Protein AF-U7GP01-F1 (afdb_monomer_lite)

Radius of gyration: 17.22 Å; chains: 1; bounding box: 38×28×43 Å

pLDDT: mean 89.36, std 9.09, range [55.62, 96.94]

Sequence (68 aa):
MRSGVAAAQARGVVFGRRPGQRTKSDRLAPKVLELVSAGHSYRQVGRLVNLSKNTVLDIVKRSRSENP

Secondary structure (DSSP, 8-state):
--HHHHHHHHTT---S--TT--HHHHHTHHHHHHHHHTT--HHHHHHHHT--HHHHHHHHHHHHHH--

Structure (mmCIF, N/CA/C/O backbone):
data_AF-U7GP01-F1
#
_entry.id   AF-U7GP01-F1
#
loop_
_atom_site.group_PDB
_atom_site.id
_atom_site.type_symbol
_atom_site.label_atom_id
_atom_site.label_alt_id
_atom_site.label_comp_id
_atom_site.label_asym_id
_atom_site.label_entity_id
_atom_site.label_seq_id
_atom_site.pdbx_PDB_ins_code
_atom_site.Cartn_x
_atom_site.Cartn_y
_atom_site.Cartn_z
_atom_site.occupancy
_atom_site.B_iso_or_equiv
_atom_site.auth_seq_id
_atom_site.auth_comp_id
_atom_site.auth_asym_id
_atom_site.auth_atom_id
_atom_site.pdbx_PDB_model_num
ATOM 1 N N . MET A 1 1 ? 26.398 -11.840 -26.738 1.00 55.62 1 MET A N 1
ATOM 2 C CA . MET A 1 1 ? 25.091 -12.084 -26.080 1.00 55.62 1 MET A CA 1
ATOM 3 C C . MET A 1 1 ? 24.551 -10.801 -25.430 1.00 55.62 1 MET A C 1
ATOM 5 O O . MET A 1 1 ? 24.611 -10.660 -24.220 1.00 55.62 1 MET A O 1
ATOM 9 N N . ARG A 1 2 ? 24.075 -9.831 -26.229 1.00 59.91 2 ARG A N 1
ATOM 10 C CA . ARG A 1 2 ? 23.342 -8.614 -25.780 1.00 59.91 2 ARG A CA 1
ATOM 11 C C . ARG A 1 2 ? 22.341 -8.094 -26.833 1.00 59.91 2 ARG A C 1
ATOM 13 O O . ARG A 1 2 ? 21.648 -7.114 -26.584 1.00 59.91 2 ARG A O 1
ATOM 20 N N . SER A 1 3 ? 22.242 -8.749 -27.993 1.00 80.75 3 SER A N 1
ATOM 21 C CA . SER A 1 3 ? 21.477 -8.268 -29.152 1.00 80.75 3 SER A CA 1
ATOM 22 C C . SER A 1 3 ? 19.976 -8.154 -28.871 1.00 80.75 3 SER A C 1
ATOM 24 O O . SER A 1 3 ? 19.364 -7.157 -29.235 1.00 80.75 3 SER A O 1
ATOM 26 N N . GLY A 1 4 ? 19.392 -9.123 -28.159 1.00 87.38 4 GLY A N 1
ATOM 27 C CA . GLY A 1 4 ? 17.959 -9.116 -27.840 1.00 87.38 4 GLY A CA 1
ATOM 28 C C . GLY A 1 4 ? 17.548 -8.027 -26.844 1.00 87.38 4 GLY A C 1
ATOM 29 O O . GLY A 1 4 ? 16.539 -7.357 -27.047 1.00 87.38 4 GLY A O 1
ATOM 30 N N . VAL A 1 5 ? 18.348 -7.804 -25.796 1.00 88.38 5 VAL A N 1
ATOM 31 C CA . VAL A 1 5 ? 18.069 -6.757 -24.794 1.00 88.38 5 VAL A CA 1
ATOM 32 C 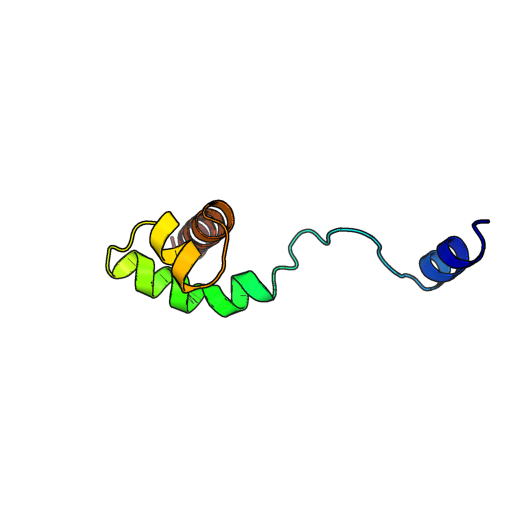C . VAL A 1 5 ? 18.205 -5.371 -25.420 1.00 88.38 5 VAL A C 1
ATOM 34 O O . VAL A 1 5 ? 17.331 -4.532 -25.222 1.00 88.38 5 VAL A O 1
ATOM 37 N N . ALA A 1 6 ? 19.243 -5.152 -26.233 1.00 86.44 6 ALA A N 1
ATOM 38 C CA . ALA A 1 6 ? 19.438 -3.895 -26.953 1.00 86.44 6 ALA A CA 1
ATOM 39 C C . ALA A 1 6 ? 18.291 -3.612 -27.940 1.00 86.44 6 ALA A C 1
ATOM 41 O O . ALA A 1 6 ? 17.755 -2.508 -27.959 1.00 86.44 6 ALA A O 1
ATOM 42 N N . ALA A 1 7 ? 17.844 -4.622 -28.697 1.00 91.00 7 ALA A N 1
ATOM 43 C CA . ALA A 1 7 ? 16.700 -4.484 -29.598 1.00 91.00 7 ALA A CA 1
ATOM 44 C C . ALA A 1 7 ? 15.393 -4.169 -28.847 1.00 91.00 7 ALA A C 1
ATOM 46 O O . ALA A 1 7 ? 14.575 -3.384 -29.322 1.00 91.00 7 ALA A O 1
ATOM 47 N N . ALA A 1 8 ? 15.188 -4.748 -27.663 1.00 89.06 8 ALA A N 1
ATOM 48 C CA . ALA A 1 8 ? 14.013 -4.472 -26.842 1.00 89.06 8 ALA A CA 1
ATOM 49 C C . ALA A 1 8 ? 14.051 -3.070 -26.205 1.00 89.06 8 ALA A C 1
ATOM 51 O O . ALA A 1 8 ? 13.029 -2.386 -26.185 1.00 89.06 8 ALA A O 1
ATOM 52 N N . GLN A 1 9 ? 15.219 -2.608 -25.750 1.00 87.31 9 GLN A N 1
ATOM 53 C CA . GLN A 1 9 ? 15.397 -1.225 -25.291 1.00 87.31 9 GLN A CA 1
ATOM 54 C C . GLN A 1 9 ? 15.166 -0.222 -26.429 1.00 87.31 9 GLN A C 1
ATOM 56 O O . GLN A 1 9 ? 14.475 0.770 -26.222 1.00 87.31 9 GLN A O 1
ATOM 61 N N . ALA A 1 10 ? 15.647 -0.515 -27.644 1.00 90.06 10 ALA A N 1
ATOM 62 C CA . ALA A 1 10 ? 15.406 0.313 -28.831 1.00 90.06 10 ALA A CA 1
ATOM 63 C C . ALA A 1 10 ? 13.917 0.391 -29.221 1.00 90.06 10 ALA A C 1
ATOM 65 O O . ALA A 1 10 ? 13.469 1.398 -29.757 1.00 90.06 10 ALA A O 1
ATOM 66 N N . ARG A 1 11 ? 13.127 -0.643 -28.900 1.00 91.69 11 ARG A N 1
ATOM 67 C CA . ARG A 1 11 ? 11.656 -0.641 -29.025 1.00 91.69 11 ARG A CA 1
ATOM 68 C C . ARG A 1 11 ? 10.944 0.096 -27.879 1.00 91.69 11 ARG A C 1
ATOM 70 O O . ARG A 1 11 ? 9.718 0.118 -27.849 1.00 91.69 11 ARG A O 1
ATOM 77 N N . GLY A 1 12 ? 11.681 0.658 -26.920 1.00 90.56 12 GLY A N 1
ATOM 78 C CA . GLY A 1 12 ? 11.127 1.386 -25.776 1.00 90.56 12 GLY A CA 1
ATOM 79 C C . GLY A 1 12 ? 10.643 0.497 -24.627 1.00 90.56 12 GLY A C 1
ATOM 80 O O . GLY A 1 12 ? 9.889 0.955 -23.766 1.00 90.56 12 GLY A O 1
ATOM 81 N N . VAL A 1 13 ? 11.046 -0.779 -24.574 1.00 91.06 13 VAL A N 1
ATOM 82 C CA . VAL A 1 13 ? 10.670 -1.663 -23.463 1.00 91.06 13 VAL A CA 1
ATOM 83 C C . VAL A 1 13 ? 11.393 -1.223 -22.189 1.00 91.06 13 VAL A C 1
ATOM 85 O O . VAL A 1 13 ? 12.608 -1.359 -22.058 1.00 91.06 13 VAL A O 1
ATOM 88 N N . VAL A 1 14 ? 10.625 -0.718 -21.221 1.00 87.50 14 VAL A N 1
ATOM 89 C CA . VAL A 1 14 ? 11.139 -0.365 -19.891 1.00 87.50 14 VAL A CA 1
ATOM 90 C C . VAL A 1 14 ? 11.213 -1.618 -19.027 1.00 87.50 14 VAL A C 1
ATOM 92 O O . VAL A 1 14 ? 10.180 -2.169 -18.637 1.00 87.50 14 VAL A O 1
ATOM 95 N N . PHE A 1 15 ? 12.436 -2.038 -18.722 1.00 84.69 15 PHE A N 1
ATOM 96 C CA . PHE A 1 15 ? 12.731 -3.154 -17.830 1.00 84.69 15 PHE A CA 1
ATOM 97 C C . PHE A 1 15 ? 12.727 -2.719 -16.361 1.00 84.69 15 PHE A C 1
ATOM 99 O O . PHE A 1 15 ? 12.993 -1.565 -16.033 1.00 84.69 15 PHE A O 1
ATOM 106 N N . GLY A 1 16 ? 12.468 -3.670 -15.463 1.00 86.94 16 GLY A N 1
ATOM 107 C CA . GLY A 1 16 ? 12.485 -3.436 -14.022 1.00 86.94 16 GLY A CA 1
ATOM 108 C C . GLY A 1 16 ? 11.169 -2.901 -13.458 1.00 86.94 16 GLY A C 1
ATOM 109 O O . GLY A 1 16 ? 10.122 -2.881 -14.107 1.00 86.94 16 GLY A O 1
ATOM 110 N N . ARG A 1 17 ? 11.213 -2.520 -12.181 1.00 84.69 17 ARG A N 1
ATOM 111 C CA . ARG A 1 17 ? 10.038 -2.061 -11.440 1.00 84.69 17 ARG A CA 1
ATOM 112 C C . ARG A 1 17 ? 9.679 -0.639 -11.863 1.00 84.69 17 ARG A C 1
ATOM 114 O O . ARG A 1 17 ? 10.503 0.259 -11.744 1.00 84.69 17 ARG A O 1
ATOM 121 N N . ARG A 1 18 ? 8.426 -0.420 -12.264 1.00 84.44 18 ARG A N 1
ATOM 122 C CA . ARG A 1 18 ? 7.907 0.922 -12.558 1.00 84.44 18 ARG A CA 1
ATOM 123 C C . ARG A 1 18 ? 7.426 1.593 -11.264 1.00 84.44 18 ARG A C 1
ATOM 125 O O . ARG A 1 18 ? 6.470 1.099 -10.659 1.00 84.44 18 ARG A O 1
ATOM 132 N N . PRO A 1 19 ? 8.079 2.669 -10.788 1.00 77.12 19 PRO A N 1
ATOM 133 C CA . PRO A 1 19 ? 7.582 3.426 -9.645 1.00 77.12 19 PRO A CA 1
ATOM 134 C C . PRO A 1 19 ? 6.213 4.034 -9.985 1.00 77.12 19 PRO A C 1
ATOM 136 O O . PRO A 1 19 ? 5.954 4.408 -11.123 1.0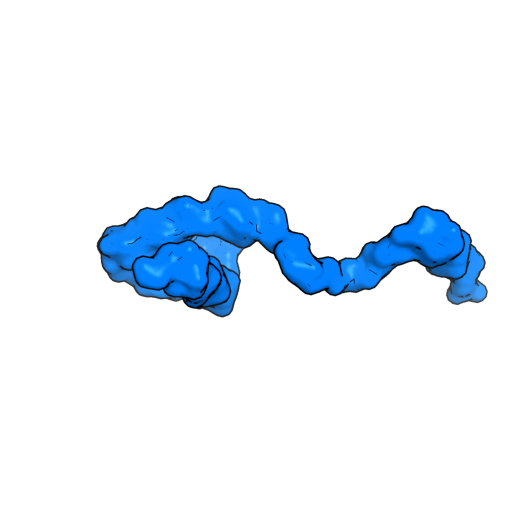0 77.12 19 PRO A O 1
ATOM 139 N N . GLY A 1 20 ? 5.302 4.069 -9.013 1.00 77.75 20 GLY A N 1
ATOM 140 C CA . GLY A 1 20 ? 3.940 4.590 -9.195 1.00 77.75 20 GLY A CA 1
ATOM 141 C C . GLY A 1 20 ? 2.928 3.594 -9.776 1.00 77.75 20 GLY A C 1
ATOM 142 O O . GLY A 1 20 ? 1.776 3.617 -9.359 1.00 77.75 20 GLY A O 1
ATOM 143 N N . GLN A 1 21 ? 3.333 2.652 -10.636 1.00 79.69 21 GLN A N 1
ATOM 144 C CA . GLN A 1 21 ? 2.410 1.640 -11.163 1.00 79.69 21 GLN A CA 1
ATOM 145 C C . GLN A 1 21 ? 2.096 0.574 -10.100 1.00 79.69 21 GLN A C 1
ATOM 147 O O . GLN A 1 21 ? 2.967 -0.205 -9.702 1.00 79.69 21 GLN A O 1
ATOM 152 N N . ARG A 1 22 ? 0.848 0.535 -9.616 1.00 80.06 22 ARG A N 1
ATOM 153 C CA . ARG A 1 22 ? 0.440 -0.306 -8.474 1.00 80.06 22 ARG A CA 1
ATOM 154 C C . ARG A 1 22 ? -0.909 -1.006 -8.683 1.00 80.06 22 ARG A C 1
ATOM 156 O O . ARG A 1 22 ? -1.682 -1.181 -7.747 1.00 80.06 22 ARG A O 1
ATOM 163 N N . THR A 1 23 ? -1.139 -1.545 -9.879 1.00 83.19 23 THR A N 1
ATOM 164 C CA . THR A 1 23 ? -2.418 -2.141 -10.315 1.00 83.19 23 THR A CA 1
ATOM 165 C C . THR A 1 23 ? -3.070 -3.107 -9.311 1.00 83.19 23 THR A C 1
ATOM 167 O O . THR A 1 23 ? -4.268 -3.003 -9.065 1.00 83.19 23 THR A O 1
ATOM 170 N N . LYS A 1 24 ? -2.316 -4.036 -8.695 1.00 85.88 24 LYS A N 1
ATOM 171 C CA . LYS A 1 24 ? -2.877 -4.976 -7.697 1.00 85.88 24 LYS A CA 1
ATOM 172 C C . LYS A 1 24 ? -3.243 -4.272 -6.385 1.00 85.88 24 LYS A C 1
ATOM 174 O O . LYS A 1 24 ? -4.287 -4.554 -5.808 1.00 85.88 24 LYS A O 1
ATOM 179 N N . SER A 1 25 ? -2.367 -3.388 -5.909 1.00 86.38 25 SER A N 1
ATOM 180 C CA . SER A 1 25 ? -2.542 -2.687 -4.634 1.00 86.38 25 SER A CA 1
ATOM 181 C C . SER A 1 25 ? -3.678 -1.678 -4.699 1.00 86.38 25 SER A C 1
ATOM 183 O O . SER A 1 25 ? -4.408 -1.550 -3.725 1.00 86.38 25 SER A O 1
ATOM 185 N N . ASP A 1 26 ? -3.813 -0.973 -5.819 1.00 88.81 26 ASP A N 1
ATOM 186 C CA . ASP A 1 26 ? -4.831 0.061 -5.987 1.00 88.81 26 ASP A CA 1
ATOM 187 C C . ASP A 1 26 ? -6.212 -0.579 -6.173 1.00 88.81 26 ASP A C 1
ATOM 189 O O . ASP A 1 26 ? -7.176 -0.157 -5.545 1.00 88.81 26 ASP A O 1
ATOM 193 N N . ARG A 1 27 ? -6.297 -1.700 -6.907 1.00 92.44 27 ARG A N 1
ATOM 194 C CA . ARG A 1 27 ? -7.539 -2.485 -7.024 1.00 92.44 27 ARG A CA 1
ATOM 195 C C . ARG A 1 27 ? -8.045 -3.005 -5.676 1.00 92.44 27 ARG A C 1
ATOM 197 O O . ARG A 1 27 ? -9.247 -3.059 -5.451 1.00 92.44 27 ARG A O 1
ATOM 204 N N . LEU A 1 28 ? -7.137 -3.432 -4.798 1.00 94.44 28 LEU A N 1
ATOM 205 C CA . LEU A 1 28 ? -7.483 -3.975 -3.479 1.00 94.44 28 LEU A CA 1
ATOM 206 C C . LEU A 1 28 ? -7.618 -2.896 -2.397 1.00 94.44 28 LEU A C 1
ATOM 208 O O . LEU A 1 28 ? -8.000 -3.229 -1.276 1.00 94.44 28 LEU A O 1
ATOM 212 N N . ALA A 1 29 ? -7.319 -1.630 -2.704 1.00 93.31 29 ALA A N 1
ATOM 213 C CA . ALA A 1 29 ? -7.316 -0.556 -1.719 1.00 93.31 29 ALA A CA 1
ATOM 214 C C . ALA A 1 29 ? -8.664 -0.386 -0.991 1.00 93.31 29 ALA A C 1
ATOM 216 O O . ALA A 1 29 ? -8.629 -0.354 0.239 1.00 93.31 29 ALA A O 1
ATOM 217 N N . PRO A 1 30 ? -9.836 -0.392 -1.662 1.00 95.00 30 PRO A N 1
ATOM 218 C CA . PRO A 1 30 ? -11.121 -0.241 -0.972 1.00 95.00 30 PRO A CA 1
ATOM 219 C C . PRO A 1 30 ? -11.360 -1.340 0.071 1.00 95.00 30 PRO A C 1
ATOM 221 O O . PRO A 1 30 ? -11.651 -1.052 1.227 1.00 95.00 30 PRO A O 1
ATOM 224 N N . LYS A 1 31 ? -11.110 -2.602 -0.302 1.00 95.94 31 LYS A N 1
ATOM 225 C CA . LYS A 1 31 ? -11.263 -3.761 0.593 1.00 95.94 31 LYS A CA 1
ATOM 226 C C . LYS A 1 31 ? -10.279 -3.730 1.763 1.00 95.94 31 LYS A C 1
ATOM 228 O O . LYS A 1 31 ? -10.603 -4.144 2.872 1.0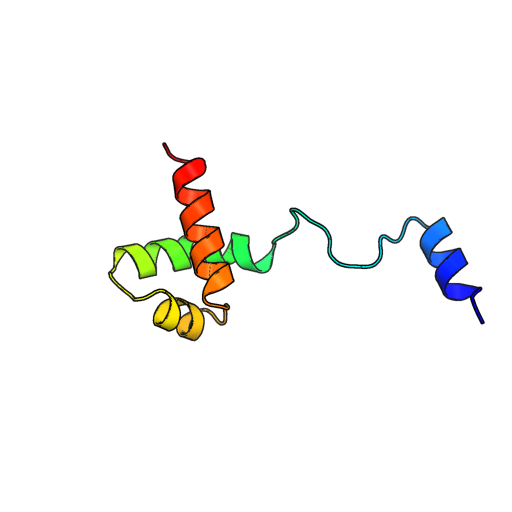0 95.94 31 LYS A O 1
ATOM 233 N N . VAL A 1 32 ? -9.053 -3.264 1.525 1.00 96.31 32 VAL A N 1
ATOM 234 C CA . VAL A 1 32 ? -8.058 -3.090 2.591 1.00 96.31 32 VAL A CA 1
ATOM 235 C C . VAL A 1 32 ? -8.522 -2.038 3.596 1.00 96.31 32 VAL A C 1
ATOM 237 O O . VAL A 1 32 ? -8.419 -2.280 4.795 1.00 96.31 32 VAL A O 1
ATOM 240 N N . LEU A 1 33 ? -9.036 -0.899 3.125 1.00 95.75 33 LEU A N 1
ATOM 241 C CA . LEU A 1 33 ? -9.514 0.181 3.990 1.00 95.75 33 LEU A CA 1
ATOM 242 C C . LEU A 1 33 ? -10.741 -0.242 4.801 1.00 95.75 33 LEU A C 1
ATOM 244 O O . LEU A 1 33 ? -10.778 0.017 6.000 1.00 95.75 33 LEU A O 1
ATOM 248 N N . GLU A 1 34 ? -11.673 -0.971 4.189 1.00 96.94 34 GLU A N 1
ATOM 249 C CA . GLU A 1 34 ? -12.830 -1.556 4.873 1.00 96.94 34 GLU A CA 1
ATOM 250 C C . GLU A 1 34 ? -12.391 -2.484 6.019 1.00 96.94 34 GLU A C 1
ATOM 252 O O . GLU A 1 34 ? -12.769 -2.276 7.171 1.00 96.94 34 GLU A O 1
ATOM 257 N N . LEU A 1 35 ? -11.503 -3.447 5.751 1.00 96.44 35 LEU A N 1
ATOM 258 C CA . LEU A 1 35 ? -11.018 -4.376 6.780 1.00 96.44 35 LEU A CA 1
ATOM 259 C C . LEU A 1 35 ? -10.238 -3.668 7.899 1.00 96.44 35 LEU A C 1
ATOM 261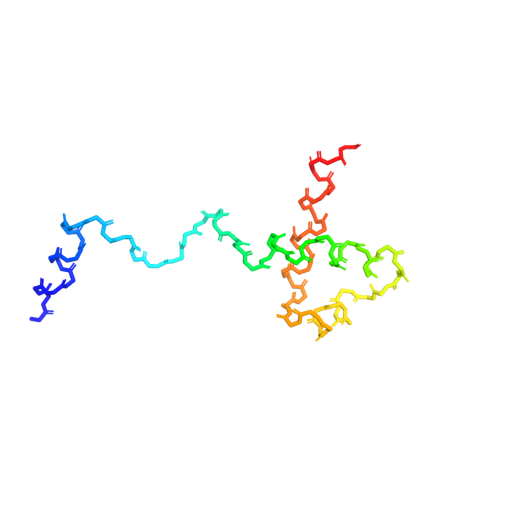 O O . LEU A 1 35 ? -10.323 -4.066 9.061 1.00 96.44 35 LEU A O 1
ATOM 265 N N . VAL A 1 36 ? -9.476 -2.624 7.567 1.00 95.56 36 VAL A N 1
ATOM 266 C CA . VAL A 1 36 ? -8.790 -1.797 8.570 1.00 95.56 36 VAL A CA 1
ATOM 267 C C . VAL A 1 36 ? -9.801 -1.020 9.415 1.00 95.56 36 VAL A C 1
ATOM 269 O O . VAL A 1 36 ? -9.643 -0.974 10.633 1.00 95.56 36 VAL A O 1
ATOM 272 N N . SER A 1 37 ? -10.853 -0.462 8.807 1.00 94.62 37 SER A N 1
ATOM 273 C CA . SER A 1 37 ? -11.924 0.237 9.533 1.00 94.62 37 SER A CA 1
ATOM 274 C C . SER A 1 37 ? -12.715 -0.695 10.459 1.00 94.62 37 SER A C 1
ATOM 276 O O . SER A 1 37 ? -13.087 -0.293 11.555 1.00 94.62 37 SER A O 1
ATOM 278 N N . ALA A 1 38 ? -12.857 -1.970 10.081 1.00 96.25 38 ALA A N 1
ATOM 279 C CA . ALA A 1 38 ? -13.447 -3.022 10.907 1.00 96.25 38 ALA A CA 1
ATOM 280 C C . ALA A 1 38 ? -12.543 -3.485 12.074 1.00 96.25 38 ALA A C 1
ATOM 282 O O . ALA A 1 38 ? -12.903 -4.397 12.815 1.00 96.25 38 ALA A O 1
ATOM 283 N N . GLY A 1 39 ? -11.356 -2.889 12.246 1.00 95.75 39 GLY A N 1
ATOM 284 C CA . GLY A 1 39 ? -10.451 -3.169 13.364 1.00 95.75 39 GLY A CA 1
ATOM 285 C C . GLY A 1 39 ? -9.478 -4.330 13.136 1.00 95.75 39 GLY A C 1
ATOM 286 O O . GLY A 1 39 ? -8.762 -4.723 14.061 1.00 95.75 39 GLY A O 1
ATOM 287 N N . HIS A 1 40 ? -9.386 -4.886 11.923 1.00 96.44 40 HIS A N 1
ATOM 288 C CA . HIS A 1 40 ? -8.407 -5.937 11.647 1.00 96.44 40 HIS A CA 1
ATOM 289 C C . HIS A 1 40 ? -6.970 -5.399 11.665 1.00 96.44 40 HIS A C 1
ATOM 291 O O . HIS A 1 40 ? -6.639 -4.378 11.061 1.00 96.44 40 HIS A O 1
ATOM 297 N N . SER A 1 41 ? -6.059 -6.158 12.285 1.00 96.44 41 SER A N 1
ATOM 298 C CA . SER A 1 41 ? -4.633 -5.815 12.264 1.00 96.44 41 SER A CA 1
ATOM 299 C C . SER A 1 41 ? -4.051 -5.894 10.846 1.00 96.44 41 SER A C 1
ATOM 301 O O . SER A 1 41 ? -4.398 -6.775 10.057 1.00 96.44 41 SER A O 1
ATOM 303 N N . TYR A 1 42 ? -3.064 -5.051 10.528 1.00 96.38 42 TYR A N 1
ATOM 304 C CA . TYR A 1 42 ? -2.450 -5.022 9.190 1.00 96.38 42 TYR A CA 1
ATOM 305 C C . TYR A 1 42 ? -1.876 -6.373 8.729 1.00 96.38 42 TYR A C 1
ATOM 307 O O . TYR A 1 42 ? -1.884 -6.681 7.537 1.00 96.38 42 TYR A O 1
ATOM 315 N N . ARG A 1 43 ? -1.394 -7.211 9.660 1.00 96.31 43 ARG A N 1
ATOM 316 C CA . ARG A 1 43 ? -0.919 -8.570 9.339 1.00 96.31 43 ARG A CA 1
ATOM 317 C C . ARG A 1 43 ? -2.065 -9.525 9.007 1.00 96.31 43 ARG A C 1
ATOM 319 O O . ARG A 1 43 ? -1.873 -10.443 8.215 1.00 96.31 43 ARG A O 1
ATOM 326 N N . GLN A 1 44 ? -3.227 -9.359 9.632 1.00 96.50 44 GLN A N 1
ATOM 327 C CA . GLN A 1 44 ? -4.416 -10.150 9.324 1.00 96.50 44 GLN A CA 1
ATOM 328 C C . GLN A 1 44 ? -4.996 -9.743 7.972 1.00 96.50 44 GLN A C 1
ATOM 330 O O . GLN A 1 44 ? -5.215 -10.611 7.133 1.00 96.50 44 GLN A O 1
ATOM 335 N N . VAL A 1 45 ? -5.116 -8.438 7.712 1.00 96.69 45 VAL A N 1
ATOM 336 C CA . VAL A 1 45 ? -5.553 -7.921 6.407 1.00 96.69 45 VAL A CA 1
ATOM 337 C C . VAL A 1 45 ? -4.645 -8.433 5.290 1.00 96.69 45 VAL A C 1
ATOM 339 O O . VAL A 1 45 ? -5.134 -8.999 4.319 1.00 96.69 45 VAL A O 1
ATOM 342 N N . GLY A 1 46 ? -3.321 -8.341 5.460 1.00 96.00 46 GLY A N 1
ATOM 343 C CA . GLY A 1 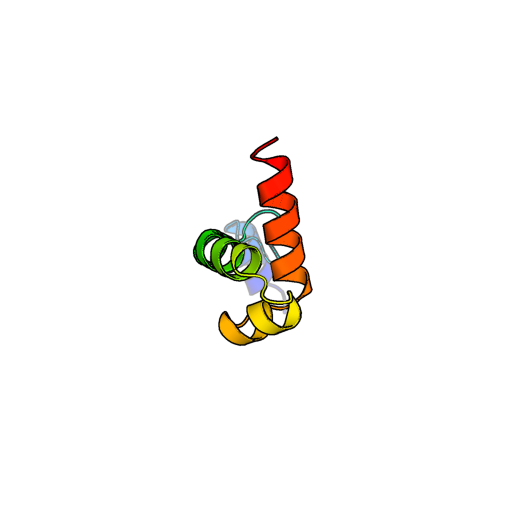46 ? -2.366 -8.852 4.474 1.00 96.00 46 GLY A CA 1
ATOM 344 C C . GLY A 1 46 ? -2.554 -10.340 4.151 1.00 96.00 46 GLY A C 1
ATOM 345 O O . GLY A 1 46 ? -2.524 -10.720 2.982 1.00 96.00 46 GLY A O 1
ATOM 346 N N . ARG A 1 47 ? -2.837 -11.171 5.164 1.00 95.88 47 ARG A N 1
ATOM 347 C CA . ARG A 1 47 ? -3.145 -12.598 4.967 1.00 95.88 47 ARG A CA 1
ATOM 348 C C . ARG A 1 47 ? -4.453 -12.811 4.197 1.00 95.88 47 ARG A C 1
ATOM 350 O O . ARG A 1 47 ? -4.482 -13.650 3.307 1.00 95.88 47 ARG A O 1
ATOM 357 N N . LEU A 1 48 ? -5.497 -12.032 4.489 1.00 95.38 48 LEU A N 1
ATOM 358 C CA . LEU A 1 48 ? -6.815 -12.158 3.852 1.00 95.38 48 LEU A CA 1
ATOM 359 C C . LEU A 1 48 ? -6.829 -11.726 2.379 1.00 95.38 48 LEU A C 1
ATOM 361 O O . LEU A 1 48 ? -7.522 -12.334 1.568 1.00 95.38 48 LEU A O 1
ATOM 365 N N . VAL A 1 49 ? -6.080 -10.678 2.018 1.00 93.69 49 VAL A N 1
ATOM 366 C CA . VAL A 1 49 ? -6.063 -10.136 0.642 1.00 93.69 49 VAL A CA 1
ATOM 367 C C . VAL A 1 49 ? -4.802 -10.500 -0.150 1.00 93.69 49 VAL A C 1
ATOM 369 O O . VAL A 1 49 ? -4.579 -9.982 -1.245 1.00 93.69 49 VAL A O 1
ATOM 372 N N . ASN A 1 50 ? -3.975 -11.402 0.389 1.00 94.00 50 ASN A N 1
ATOM 373 C CA . ASN A 1 50 ? -2.708 -11.842 -0.196 1.00 94.00 50 ASN A CA 1
ATOM 374 C C . ASN A 1 50 ? -1.780 -10.662 -0.568 1.00 94.00 50 ASN A C 1
ATOM 376 O O . ASN A 1 50 ? -1.331 -10.505 -1.715 1.00 94.00 50 ASN A O 1
ATOM 380 N N . LEU A 1 51 ? -1.544 -9.799 0.426 1.00 93.44 51 LEU A N 1
ATOM 381 C CA . LEU A 1 51 ? -0.644 -8.649 0.385 1.00 93.44 51 LEU A CA 1
ATOM 382 C C . LEU A 1 51 ? 0.341 -8.696 1.557 1.00 93.44 51 LEU A C 1
ATOM 384 O O . LEU A 1 51 ? 0.044 -9.195 2.642 1.00 93.44 51 LEU A O 1
ATOM 388 N N . SER A 1 52 ? 1.522 -8.111 1.366 1.00 94.12 52 SER A N 1
ATOM 389 C CA . SER A 1 52 ? 2.453 -7.923 2.480 1.00 94.12 52 SER A CA 1
ATOM 390 C C . SER A 1 52 ? 1.918 -6.871 3.461 1.00 94.12 52 SER A C 1
ATOM 392 O O . SER A 1 52 ? 1.221 -5.934 3.062 1.00 94.12 52 SER A O 1
ATOM 394 N N . LYS A 1 53 ? 2.310 -6.965 4.740 1.00 94.38 53 LYS A N 1
ATOM 395 C CA . LYS A 1 53 ? 2.017 -5.934 5.757 1.00 94.38 53 LYS A CA 1
ATOM 396 C C . LYS A 1 53 ? 2.417 -4.534 5.272 1.00 94.38 53 LYS A C 1
ATOM 398 O O . LYS A 1 53 ? 1.693 -3.574 5.509 1.00 94.38 53 LYS A O 1
ATOM 403 N N . ASN A 1 54 ? 3.561 -4.427 4.598 1.00 95.00 54 ASN A N 1
ATOM 404 C CA . ASN A 1 54 ? 4.090 -3.150 4.123 1.00 95.00 54 ASN A CA 1
ATOM 405 C C . ASN A 1 54 ? 3.196 -2.558 3.031 1.00 95.00 54 ASN A C 1
ATOM 407 O O . ASN A 1 54 ? 2.904 -1.372 3.062 1.00 95.00 54 ASN A O 1
ATOM 411 N N . THR A 1 55 ? 2.666 -3.394 2.136 1.00 93.94 55 THR A N 1
ATOM 412 C CA . THR A 1 55 ? 1.711 -2.948 1.113 1.00 93.94 55 THR A CA 1
ATOM 413 C C . THR A 1 55 ? 0.404 -2.458 1.734 1.00 93.94 55 THR A C 1
ATOM 415 O O . THR A 1 55 ? -0.124 -1.439 1.303 1.00 93.94 55 THR A O 1
ATOM 418 N N . VAL A 1 56 ? -0.098 -3.137 2.770 1.00 95.56 56 VAL A N 1
ATOM 419 C CA . VAL A 1 56 ? -1.277 -2.676 3.524 1.00 95.56 56 VAL A CA 1
ATOM 420 C C . VAL A 1 56 ? -1.007 -1.316 4.173 1.00 95.56 56 VAL A C 1
ATOM 422 O O . VAL A 1 56 ? -1.816 -0.402 4.043 1.00 95.56 56 VAL A O 1
ATOM 425 N N . LEU A 1 57 ? 0.156 -1.152 4.810 1.00 95.69 57 LEU A N 1
ATOM 426 C CA . LEU A 1 57 ? 0.556 0.116 5.420 1.00 95.69 57 LEU A CA 1
ATOM 427 C C . LEU A 1 57 ? 0.653 1.247 4.385 1.00 95.69 57 LEU A C 1
ATOM 429 O O . LEU A 1 57 ? 0.163 2.345 4.637 1.00 95.69 57 LEU A O 1
ATOM 433 N N . ASP A 1 58 ? 1.254 0.982 3.226 1.00 94.19 58 ASP A N 1
ATOM 434 C CA . ASP A 1 58 ? 1.393 1.960 2.145 1.00 94.19 58 ASP A CA 1
ATOM 435 C C . ASP A 1 58 ? 0.031 2.375 1.570 1.00 94.19 58 ASP A C 1
ATOM 437 O O . ASP A 1 58 ? -0.164 3.541 1.236 1.00 94.19 58 ASP A O 1
ATOM 441 N N . ILE A 1 59 ? -0.934 1.453 1.470 1.00 93.94 59 ILE A N 1
ATOM 442 C CA . ILE A 1 59 ? -2.318 1.779 1.088 1.00 93.94 59 ILE A CA 1
ATOM 443 C C . ILE A 1 59 ? -2.940 2.736 2.111 1.00 93.94 59 ILE A C 1
ATOM 445 O O . ILE A 1 59 ? -3.441 3.789 1.726 1.00 93.94 59 ILE A O 1
ATOM 449 N N . VAL A 1 60 ? -2.865 2.407 3.405 1.00 94.38 60 VAL A N 1
ATOM 450 C CA . VAL A 1 60 ? -3.457 3.230 4.474 1.00 94.38 60 VAL A CA 1
ATOM 451 C C . VAL A 1 60 ? -2.825 4.622 4.519 1.00 94.38 60 VAL 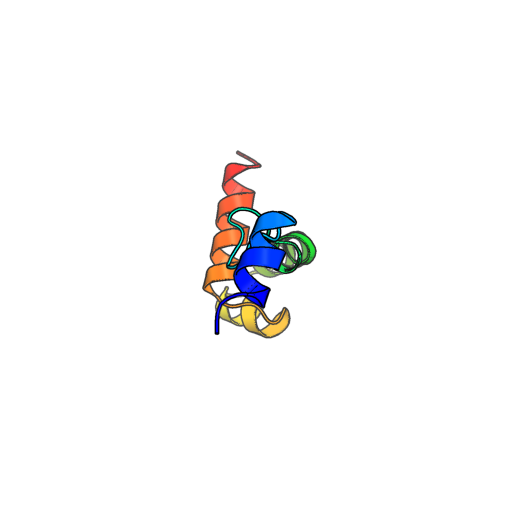A C 1
ATOM 453 O O . VAL A 1 60 ? -3.540 5.616 4.616 1.00 94.38 60 VAL A O 1
ATOM 456 N N . LYS A 1 61 ? -1.494 4.719 4.405 1.00 94.00 61 LYS A N 1
ATOM 457 C CA . LYS A 1 61 ? -0.786 6.008 4.361 1.00 94.00 61 LYS A CA 1
ATOM 458 C C . LYS A 1 61 ? -1.256 6.878 3.196 1.00 94.00 61 LYS A C 1
ATOM 460 O O . LYS A 1 61 ? -1.516 8.056 3.404 1.00 94.00 61 LYS A O 1
ATOM 465 N N . ARG A 1 62 ? -1.399 6.294 2.002 1.00 91.38 62 ARG A N 1
ATOM 466 C CA . ARG A 1 62 ? -1.872 7.017 0.812 1.00 91.38 62 ARG A CA 1
ATOM 467 C C . ARG A 1 62 ? -3.308 7.503 0.959 1.00 91.38 62 ARG A C 1
ATOM 469 O O . ARG A 1 62 ? -3.585 8.660 0.675 1.00 91.38 62 ARG A O 1
ATOM 476 N N . SER A 1 63 ? -4.192 6.652 1.474 1.00 91.75 63 SER A N 1
ATOM 477 C CA . SER A 1 63 ? -5.590 7.024 1.708 1.00 91.75 63 SER A CA 1
ATOM 478 C C . SER A 1 63 ? -5.726 8.226 2.646 1.00 91.75 63 SER A C 1
ATOM 480 O O . SER A 1 63 ? -6.611 9.046 2.429 1.00 91.75 63 SER A O 1
ATOM 482 N N . ARG A 1 64 ? -4.850 8.333 3.658 1.00 90.12 64 ARG A N 1
ATOM 483 C CA . ARG A 1 64 ? -4.799 9.471 4.595 1.00 90.12 64 ARG A CA 1
ATOM 484 C C . ARG A 1 64 ? -4.201 10.738 3.987 1.00 90.12 64 ARG A C 1
ATOM 486 O O . ARG A 1 64 ? -4.522 11.821 4.438 1.00 90.12 64 ARG A O 1
ATOM 493 N N . SER A 1 65 ? -3.294 10.618 3.018 1.00 89.38 65 SER A N 1
ATOM 494 C CA . SER A 1 65 ? -2.752 11.793 2.322 1.00 89.38 65 SER A CA 1
ATOM 495 C C . SER A 1 65 ? -3.691 12.329 1.241 1.00 89.38 65 SER A C 1
ATOM 497 O O . SER A 1 65 ? -3.605 13.499 0.896 1.00 89.38 65 SER A O 1
ATOM 499 N N . GLU A 1 66 ? -4.538 11.468 0.675 1.00 83.69 66 GLU A N 1
ATOM 500 C CA . GLU A 1 66 ? -5.479 11.819 -0.396 1.00 83.69 66 GLU A CA 1
ATOM 501 C C . GLU A 1 66 ? -6.805 12.378 0.145 1.00 83.69 66 GLU A C 1
ATOM 503 O O . GLU A 1 66 ? -7.412 13.223 -0.502 1.00 83.69 66 GLU A O 1
ATOM 508 N N . ASN A 1 67 ? -7.217 11.960 1.349 1.00 66.56 67 ASN A N 1
ATOM 509 C CA . ASN A 1 67 ? -8.357 12.521 2.079 1.00 66.56 67 ASN A CA 1
ATOM 510 C C . ASN A 1 67 ? -7.836 13.166 3.379 1.00 66.56 67 ASN A C 1
ATOM 512 O O . ASN A 1 67 ? -7.621 12.420 4.341 1.00 66.56 67 ASN A O 1
ATOM 516 N N . PRO A 1 68 ? -7.543 14.482 3.386 1.00 55.88 68 PRO A N 1
ATOM 517 C CA . PRO A 1 68 ? -7.111 15.191 4.590 1.00 55.88 68 PRO A CA 1
ATOM 518 C C . PRO A 1 68 ? -8.193 15.237 5.676 1.00 55.88 68 PRO A C 1
ATOM 520 O O . PRO A 1 68 ? -9.397 15.244 5.327 1.00 55.88 68 PRO A O 1
#

Foldseek 3Di:
DCVVVVVCVVVVDDDDDDPPDDVLLVVCLVVLVVCVVVVDDLPRSCVVSVHDSVSSVVSVVVVVVVPD